Protein AF-A0A427ATV6-F1 (afdb_monomer_lite)

Foldseek 3Di:
DVVVVVVVVVVVVVVVVVVVVVVVVVVVVVVVVVVVVVVVVVVCVPPPVNVVVPDPPPPDPDDPVCVDDDDPPPDDDDDDDDDPPDPPDPPPPDDCVVVDPPDD

Secondary structure (DSSP, 8-state):
-HHHHHHHHHHHHHHHHHHHHHHHHHHHHHHHHHHHHHHHHHHHHH-HHHHHHS---SS----TT--S------------PPP-------TT---GGGGSPP--

Sequence (104 aa):
MGLTWFRTKLKQTEVDYEFLKRCCENLTEENRRLQKEVQELRALKLSPQLYMQMTPPTTLTMCPSCERVSKPFFSTTSSTNPPPSEAAAPRSLRPPFLDAPPQR

Radius of gyration: 23.28 Å; chains: 1; bounding box: 51×30×65 Å

InterPro domains:
  IPR003106 Leucine zipper, homeobox-associated [PF02183] (11-45)
  IPR003106 Leucine zipper, homeobox-associated [SM00340] (11-54)
  IPR050762 HD-ZIP Homeobox Leucine Zipper Class II [PTHR45714] (7-86)

Organism: Ensete ventricosum (NCBI:txid4639)

pLDDT: mean 70.38, std 21.29, range [35.94, 97.88]

Structure (mmCIF, N/CA/C/O backbone):
data_AF-A0A427ATV6-F1
#
_entry.id   AF-A0A427ATV6-F1
#
loop_
_atom_site.group_PDB
_atom_site.id
_atom_site.type_symbol
_atom_site.label_atom_id
_atom_site.label_alt_id
_atom_site.label_comp_id
_atom_site.label_asym_id
_atom_site.label_entity_id
_atom_site.label_seq_id
_atom_site.pdbx_PDB_ins_code
_atom_site.Cartn_x
_atom_site.Cartn_y
_atom_site.Cartn_z
_atom_site.occupancy
_atom_site.B_iso_or_equiv
_atom_site.auth_seq_id
_atom_site.auth_comp_id
_atom_site.auth_asym_id
_atom_site.auth_atom_id
_atom_site.pdbx_PDB_model_num
ATOM 1 N N . MET A 1 1 ? 20.025 3.601 -32.972 1.00 69.12 1 MET A N 1
ATOM 2 C CA . MET A 1 1 ? 19.105 4.305 -32.047 1.00 69.12 1 MET A CA 1
ATOM 3 C C . MET A 1 1 ? 17.992 3.409 -31.476 1.00 69.12 1 MET A C 1
ATOM 5 O O . MET A 1 1 ? 17.669 3.573 -30.309 1.00 69.12 1 MET A O 1
ATOM 9 N N . GLY A 1 2 ? 17.417 2.449 -32.222 1.00 87.50 2 GLY A N 1
ATOM 10 C CA . GLY A 1 2 ? 16.294 1.617 -31.732 1.00 87.50 2 GLY A CA 1
ATOM 11 C C . GLY A 1 2 ? 16.623 0.593 -30.628 1.00 87.50 2 GLY A C 1
ATOM 12 O O . GLY A 1 2 ? 15.904 0.514 -29.638 1.00 87.50 2 GLY A O 1
ATOM 13 N N . LEU A 1 3 ? 17.735 -0.150 -30.731 1.00 88.31 3 LEU A N 1
ATOM 14 C CA . LEU A 1 3 ? 18.094 -1.168 -29.722 1.00 88.31 3 LEU A CA 1
ATOM 15 C C . LEU A 1 3 ? 18.401 -0.576 -28.337 1.00 88.31 3 LEU A C 1
ATOM 17 O O . LEU A 1 3 ? 18.073 -1.169 -27.311 1.00 88.31 3 LEU A O 1
ATOM 21 N N . THR A 1 4 ? 19.015 0.606 -28.294 1.00 92.38 4 THR A N 1
ATOM 22 C CA . THR A 1 4 ? 19.307 1.315 -27.041 1.00 92.38 4 THR A CA 1
ATOM 23 C C . THR A 1 4 ? 18.031 1.783 -26.349 1.00 92.38 4 THR A C 1
ATOM 25 O O . THR A 1 4 ? 17.944 1.674 -25.130 1.00 92.38 4 THR A O 1
ATOM 28 N N . TRP A 1 5 ? 17.031 2.229 -27.117 1.00 91.75 5 TRP A N 1
ATOM 29 C CA . TRP A 1 5 ? 15.709 2.586 -26.598 1.00 91.75 5 TRP A CA 1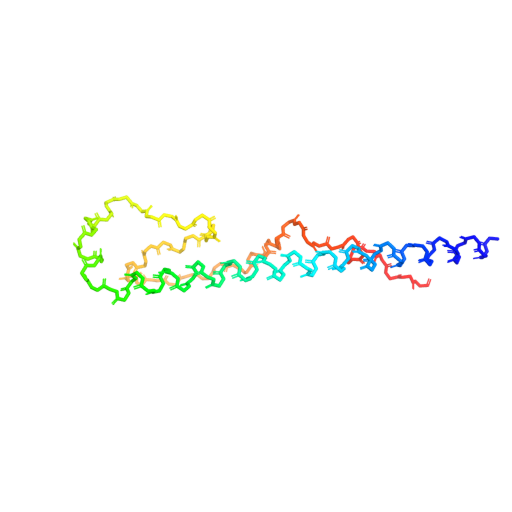
ATOM 30 C C . TRP A 1 5 ? 14.947 1.362 -26.077 1.00 91.75 5 TRP A C 1
ATOM 32 O O . TRP A 1 5 ? 14.391 1.407 -24.985 1.00 91.75 5 TRP A O 1
ATOM 42 N N . PHE A 1 6 ? 14.978 0.238 -26.800 1.00 93.62 6 PHE A N 1
ATOM 43 C CA . PHE A 1 6 ? 14.319 -0.993 -26.352 1.00 93.62 6 PHE A CA 1
ATOM 44 C C . PHE A 1 6 ? 14.904 -1.496 -25.024 1.00 93.62 6 PHE A C 1
ATOM 46 O O . PHE A 1 6 ? 14.170 -1.837 -24.099 1.00 93.62 6 PHE A O 1
ATOM 53 N N . ARG A 1 7 ? 16.235 -1.454 -24.885 1.00 94.12 7 ARG A N 1
ATOM 54 C CA . ARG A 1 7 ? 16.927 -1.835 -23.648 1.00 94.12 7 ARG A CA 1
ATOM 55 C C . ARG A 1 7 ? 16.551 -0.947 -22.461 1.00 94.12 7 ARG A C 1
ATOM 57 O O . ARG A 1 7 ? 16.392 -1.463 -21.359 1.00 94.12 7 ARG A O 1
ATOM 64 N N . THR A 1 8 ? 16.451 0.370 -22.643 1.00 95.12 8 THR A N 1
ATOM 65 C CA . THR A 1 8 ? 16.068 1.268 -21.540 1.00 95.12 8 THR A CA 1
ATOM 66 C C . THR A 1 8 ? 14.590 1.149 -21.202 1.00 95.12 8 THR A C 1
ATOM 68 O O . THR A 1 8 ? 14.254 1.166 -20.024 1.00 95.12 8 THR A O 1
ATOM 71 N N . LYS A 1 9 ? 13.716 0.952 -22.196 1.00 97.00 9 LYS A N 1
ATOM 72 C CA . LYS A 1 9 ? 12.290 0.695 -21.962 1.00 97.00 9 LYS A CA 1
ATOM 73 C C . LYS A 1 9 ? 12.046 -0.594 -21.191 1.00 97.00 9 LYS A C 1
ATOM 75 O O . LYS A 1 9 ? 11.294 -0.557 -20.226 1.00 97.00 9 LYS A O 1
ATOM 80 N N . LEU A 1 10 ? 12.724 -1.685 -21.547 1.00 95.75 10 LEU A N 1
ATOM 81 C CA . LEU A 1 10 ? 12.604 -2.944 -20.811 1.00 95.75 10 LEU A CA 1
ATOM 82 C C . LEU A 1 10 ? 13.046 -2.782 -19.349 1.00 95.75 10 LEU A C 1
ATOM 84 O O . LEU A 1 10 ? 12.301 -3.131 -18.439 1.00 95.75 10 LEU A O 1
ATOM 88 N N . LYS A 1 11 ? 14.206 -2.152 -19.122 1.00 96.88 11 LYS A N 1
ATOM 89 C CA . LYS A 1 11 ? 14.694 -1.853 -17.766 1.00 96.88 11 LYS A CA 1
ATOM 90 C C . LYS A 1 11 ? 13.739 -0.966 -16.971 1.00 96.88 11 LYS A C 1
ATOM 92 O O . LYS A 1 11 ? 13.600 -1.156 -15.770 1.00 96.88 11 LYS A O 1
ATOM 97 N N . GLN A 1 12 ? 13.099 0.003 -17.626 1.00 94.81 12 GLN A N 1
ATOM 98 C CA . GLN A 1 12 ? 12.104 0.850 -16.979 1.00 94.81 12 GLN A CA 1
ATOM 99 C C . GLN A 1 12 ? 10.917 0.010 -16.500 1.00 94.81 12 GLN A C 1
ATOM 101 O O . GLN A 1 12 ? 10.553 0.100 -15.336 1.00 94.81 12 GLN A O 1
ATOM 106 N N . THR A 1 13 ? 10.376 -0.864 -17.354 1.00 96.50 13 THR A N 1
ATOM 107 C CA . THR A 1 13 ? 9.262 -1.748 -16.986 1.00 96.50 13 THR A CA 1
ATOM 108 C C . THR A 1 13 ? 9.619 -2.704 -15.847 1.00 96.50 13 THR A C 1
ATOM 110 O O . THR A 1 13 ? 8.794 -2.919 -14.965 1.00 96.50 13 THR A O 1
ATOM 113 N N . GLU A 1 14 ? 10.838 -3.248 -15.824 1.00 96.81 14 GLU A N 1
ATOM 114 C CA . GLU A 1 14 ? 11.314 -4.095 -14.719 1.00 96.81 14 GLU A CA 1
ATOM 115 C C . GLU A 1 14 ? 11.341 -3.329 -13.388 1.00 96.81 14 GLU A C 1
ATOM 117 O O . GLU A 1 14 ? 10.832 -3.810 -12.376 1.00 96.81 14 GLU A O 1
ATOM 122 N N . VAL A 1 15 ? 11.886 -2.109 -13.392 1.00 97.00 15 VAL A N 1
ATOM 123 C CA . VAL A 1 15 ? 11.930 -1.251 -12.198 1.00 97.00 15 VAL A CA 1
ATOM 124 C C . VAL A 1 15 ? 10.522 -0.838 -11.759 1.00 97.00 15 VAL A C 1
ATOM 126 O O . VAL A 1 15 ? 10.220 -0.874 -10.565 1.00 97.00 15 VAL A O 1
ATOM 129 N N . ASP A 1 16 ? 9.650 -0.489 -12.705 1.00 94.81 16 ASP A N 1
ATOM 130 C CA . ASP A 1 16 ? 8.264 -0.101 -12.432 1.00 94.81 16 ASP A CA 1
ATOM 131 C C . ASP A 1 16 ? 7.466 -1.264 -11.823 1.00 94.81 16 ASP A C 1
ATOM 133 O O . ASP A 1 16 ? 6.689 -1.063 -10.887 1.00 94.81 16 ASP A O 1
ATOM 137 N N . TYR A 1 17 ? 7.684 -2.488 -12.313 1.00 96.75 17 TYR A N 1
ATOM 138 C CA . TYR A 1 17 ? 7.061 -3.693 -11.770 1.00 96.75 17 TYR A CA 1
ATOM 139 C C . TYR A 1 17 ? 7.478 -3.942 -10.315 1.00 96.75 17 TYR A C 1
ATOM 141 O O . TYR A 1 17 ? 6.619 -4.143 -9.455 1.00 96.75 17 TYR A O 1
ATOM 149 N N . GLU A 1 18 ? 8.777 -3.867 -10.011 1.00 97.31 18 GLU A N 1
ATOM 150 C CA . GLU A 1 18 ? 9.286 -4.031 -8.643 1.00 97.31 18 GLU A CA 1
ATOM 151 C C . GLU A 1 18 ? 8.767 -2.940 -7.696 1.00 97.31 18 GLU A C 1
ATOM 153 O O . GLU A 1 18 ? 8.412 -3.218 -6.547 1.00 97.31 18 GLU A O 1
ATOM 158 N N . PHE A 1 19 ? 8.666 -1.698 -8.175 1.00 96.75 19 PHE A N 1
ATOM 159 C CA . PHE A 1 19 ? 8.063 -0.612 -7.407 1.00 96.75 19 PHE A CA 1
ATOM 160 C C . PHE A 1 19 ? 6.587 -0.893 -7.092 1.00 96.75 19 PHE A C 1
ATOM 162 O O . PHE A 1 19 ? 6.173 -0.794 -5.933 1.00 96.75 19 PHE A O 1
ATOM 169 N N . LEU A 1 20 ? 5.796 -1.274 -8.099 1.00 96.94 20 LEU A N 1
ATOM 170 C CA . LEU A 1 20 ? 4.374 -1.563 -7.920 1.00 96.94 20 LEU A CA 1
ATOM 171 C C . LEU A 1 20 ? 4.159 -2.748 -6.974 1.00 96.94 20 LEU A C 1
ATOM 173 O O . LEU A 1 20 ? 3.295 -2.685 -6.102 1.00 96.94 20 LEU A O 1
ATOM 177 N N . LYS A 1 21 ? 4.984 -3.792 -7.085 1.00 96.69 21 LYS A N 1
ATOM 178 C CA . LYS A 1 21 ? 4.948 -4.948 -6.186 1.00 96.69 21 LYS A CA 1
ATOM 179 C C . LYS A 1 21 ? 5.139 -4.537 -4.723 1.00 96.69 21 LYS A C 1
ATOM 181 O O . LYS A 1 21 ? 4.292 -4.857 -3.890 1.00 96.69 21 LYS A O 1
ATOM 186 N N . ARG A 1 22 ? 6.183 -3.755 -4.418 1.00 97.50 22 ARG A N 1
ATOM 187 C CA . ARG A 1 22 ? 6.433 -3.232 -3.059 1.00 97.50 22 ARG A CA 1
ATOM 188 C C . ARG A 1 22 ? 5.289 -2.354 -2.556 1.00 97.50 22 ARG A C 1
ATOM 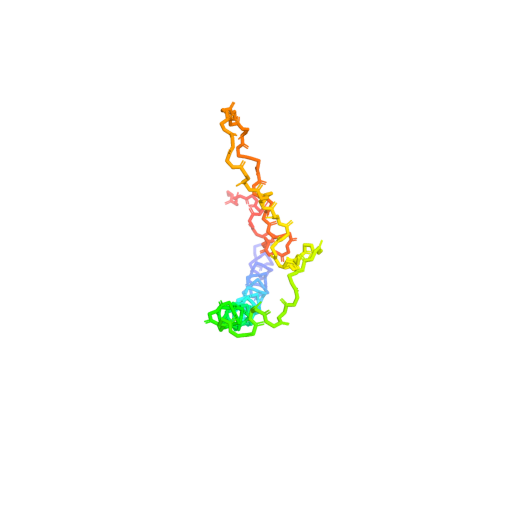190 O O . ARG A 1 22 ? 4.923 -2.415 -1.385 1.00 97.50 22 ARG A O 1
ATOM 197 N N . CYS A 1 23 ? 4.713 -1.541 -3.439 1.00 97.25 23 CYS A N 1
ATOM 198 C CA . CYS A 1 23 ? 3.550 -0.716 -3.127 1.00 97.25 23 CYS A CA 1
ATOM 199 C C . CYS A 1 23 ? 2.343 -1.577 -2.714 1.00 97.25 23 CYS A C 1
ATOM 201 O O . CYS A 1 23 ? 1.734 -1.322 -1.673 1.00 97.25 23 CYS A O 1
ATOM 203 N N . CYS A 1 24 ? 2.033 -2.627 -3.479 1.00 97.12 24 CYS A N 1
ATOM 204 C CA . CYS A 1 24 ? 0.954 -3.561 -3.160 1.00 97.12 24 CYS A CA 1
ATOM 205 C C . CYS A 1 24 ? 1.185 -4.288 -1.828 1.00 97.12 24 CYS A C 1
ATOM 207 O O . CYS A 1 24 ? 0.251 -4.414 -1.034 1.00 97.12 24 CYS A O 1
ATOM 209 N N . GLU A 1 25 ? 2.415 -4.730 -1.557 1.00 97.50 25 GLU A N 1
ATOM 210 C CA . GLU A 1 25 ? 2.791 -5.364 -0.286 1.00 97.50 25 GLU A CA 1
ATOM 211 C C . GLU A 1 25 ? 2.570 -4.409 0.898 1.00 97.50 25 GLU A C 1
ATOM 213 O O . GLU A 1 25 ? 1.881 -4.760 1.858 1.00 97.50 25 GLU A O 1
ATOM 218 N N . ASN A 1 26 ? 3.062 -3.171 0.799 1.00 95.81 26 ASN A N 1
ATOM 219 C CA . ASN A 1 26 ? 2.896 -2.164 1.847 1.00 95.81 26 ASN A CA 1
ATOM 220 C C . ASN A 1 26 ? 1.421 -1.808 2.088 1.00 95.81 26 ASN A C 1
ATOM 222 O O . ASN A 1 26 ? 0.969 -1.755 3.228 1.00 95.81 26 ASN A O 1
ATOM 226 N N . LEU A 1 27 ? 0.649 -1.594 1.017 1.00 96.44 27 LEU A N 1
ATOM 227 C CA . LEU A 1 27 ? -0.787 -1.318 1.114 1.00 96.44 27 LEU A CA 1
ATOM 228 C C . LEU A 1 27 ? -1.554 -2.466 1.770 1.00 96.44 27 LEU A C 1
ATOM 230 O O . LEU A 1 27 ? -2.484 -2.218 2.534 1.00 96.44 27 LEU A O 1
ATOM 234 N N . THR A 1 28 ? -1.169 -3.709 1.484 1.00 97.06 28 THR A N 1
ATOM 235 C CA . THR A 1 28 ? -1.788 -4.894 2.087 1.00 97.06 28 THR A CA 1
ATOM 236 C C . THR A 1 28 ? -1.541 -4.928 3.592 1.00 97.06 28 THR A C 1
ATOM 238 O O . THR A 1 28 ? -2.476 -5.159 4.361 1.00 97.06 28 THR A O 1
ATOM 241 N N . GLU A 1 29 ? -0.313 -4.646 4.029 1.00 97.50 29 GLU A N 1
ATOM 242 C CA . GLU A 1 29 ? 0.021 -4.619 5.453 1.00 97.50 29 GLU A CA 1
ATOM 243 C C . GLU A 1 29 ? -0.669 -3.463 6.186 1.00 97.50 29 GLU A C 1
ATOM 245 O O . GLU A 1 29 ? -1.275 -3.675 7.238 1.00 97.50 29 GLU A O 1
ATOM 250 N N . GLU A 1 30 ? -0.671 -2.264 5.603 1.00 96.06 30 GLU A N 1
ATOM 251 C CA . GLU A 1 30 ? -1.389 -1.113 6.157 1.00 96.06 30 GLU A CA 1
ATOM 252 C C . GLU A 1 30 ? -2.898 -1.384 6.249 1.00 96.06 30 GLU A C 1
ATOM 254 O O . GLU A 1 30 ? -3.517 -1.105 7.276 1.00 96.06 30 GLU A O 1
ATOM 259 N N . ASN A 1 31 ? -3.501 -2.001 5.226 1.00 96.38 31 ASN A N 1
ATOM 260 C CA . ASN A 1 31 ? -4.915 -2.373 5.258 1.00 96.38 31 ASN A CA 1
ATOM 261 C C . ASN A 1 31 ? -5.202 -3.384 6.377 1.00 96.38 31 ASN A C 1
ATOM 263 O O . ASN A 1 31 ? -6.160 -3.216 7.131 1.00 96.38 31 ASN A O 1
ATOM 267 N N . ARG A 1 32 ? -4.336 -4.391 6.542 1.00 97.88 32 ARG A N 1
ATOM 268 C CA . ARG A 1 32 ? -4.433 -5.375 7.625 1.00 97.88 32 ARG A CA 1
ATOM 269 C C . ARG A 1 32 ? -4.325 -4.717 9.002 1.00 97.88 32 ARG A C 1
ATOM 271 O O . ARG A 1 32 ? -5.090 -5.077 9.897 1.00 97.88 32 ARG A O 1
ATOM 278 N N . ARG A 1 33 ? -3.403 -3.764 9.187 1.00 97.44 33 ARG A N 1
ATOM 279 C CA . ARG A 1 33 ? -3.263 -3.008 10.443 1.00 97.44 33 ARG A CA 1
ATOM 280 C C . ARG A 1 33 ? -4.527 -2.204 10.738 1.00 97.44 33 ARG A C 1
ATOM 282 O O . ARG A 1 33 ? -5.108 -2.359 11.808 1.00 97.44 33 ARG A O 1
ATOM 289 N N . LEU A 1 34 ? -5.006 -1.438 9.759 1.00 94.25 34 LEU A N 1
ATOM 290 C CA . LEU A 1 34 ? -6.213 -0.622 9.896 1.00 94.25 34 LEU A CA 1
ATOM 291 C C . LEU A 1 34 ? -7.459 -1.467 10.198 1.00 94.25 34 LEU A C 1
ATOM 293 O O . LEU A 1 34 ? -8.291 -1.065 11.007 1.00 94.25 34 LEU A O 1
ATOM 297 N N . GLN A 1 35 ? -7.598 -2.653 9.600 1.00 95.81 35 GLN A N 1
ATOM 298 C CA . GLN A 1 35 ? -8.708 -3.558 9.914 1.00 95.81 35 GLN A CA 1
ATOM 299 C C . GLN A 1 35 ? -8.704 -4.001 11.384 1.00 95.81 35 GLN A C 1
ATOM 301 O O . GLN A 1 35 ? -9.773 -4.053 11.997 1.00 95.81 35 GLN A O 1
ATOM 306 N N . LYS A 1 36 ? -7.526 -4.274 11.963 1.00 94.44 36 LYS A N 1
ATOM 307 C CA . LYS A 1 36 ? -7.394 -4.605 13.392 1.00 94.44 36 LYS A CA 1
ATOM 308 C C . LYS A 1 36 ? -7.778 -3.421 14.274 1.00 94.44 36 LYS A C 1
ATOM 310 O O . LYS A 1 36 ? -8.617 -3.584 15.153 1.00 94.44 36 LYS A O 1
ATOM 315 N N . GLU A 1 37 ? -7.258 -2.230 13.978 1.00 91.94 37 GLU A N 1
ATOM 316 C CA . GLU A 1 37 ? -7.607 -0.998 14.703 1.00 91.94 37 GLU A CA 1
ATOM 317 C C . GLU A 1 37 ? -9.128 -0.749 14.675 1.00 91.94 37 GLU A C 1
ATOM 319 O O . GLU A 1 37 ? -9.755 -0.460 15.695 1.00 91.94 37 GLU A O 1
ATOM 324 N N . VAL A 1 38 ? -9.768 -0.937 13.515 1.00 90.88 38 VAL A N 1
ATOM 325 C CA . VAL A 1 38 ? -11.228 -0.821 13.372 1.00 90.88 38 VAL A CA 1
ATOM 326 C C . VAL A 1 38 ? -11.966 -1.868 14.209 1.00 90.88 38 VAL A C 1
ATOM 328 O O . VAL A 1 38 ? -12.997 -1.553 14.809 1.00 90.88 38 VAL A O 1
ATOM 331 N N . GLN A 1 39 ? -11.478 -3.108 14.252 1.00 91.44 39 GLN A N 1
ATOM 332 C CA . GLN A 1 39 ? -12.082 -4.170 15.054 1.00 91.44 39 GLN A CA 1
ATOM 333 C C . GLN A 1 39 ? -11.975 -3.879 16.557 1.00 91.44 39 GLN A C 1
ATOM 335 O O . GLN A 1 39 ? -12.973 -4.012 17.267 1.00 91.44 39 GLN A O 1
ATOM 340 N N . GLU A 1 40 ? -10.816 -3.421 17.030 1.00 88.69 40 GLU A N 1
ATOM 341 C CA . GLU A 1 40 ? -10.588 -3.023 18.425 1.00 88.69 40 GLU A CA 1
ATOM 342 C C . GLU A 1 40 ? -11.507 -1.866 18.837 1.00 88.69 40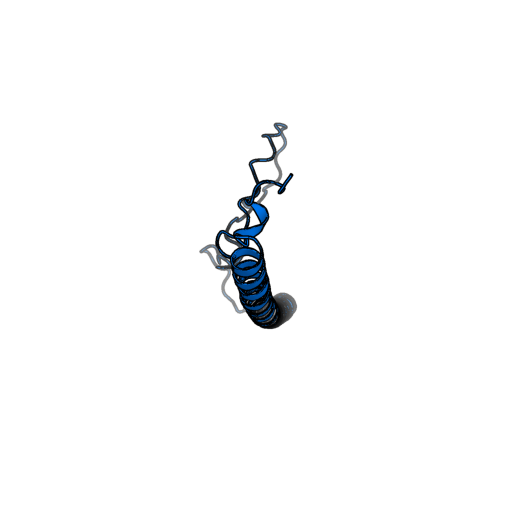 GLU A C 1
ATOM 344 O O . GLU A 1 40 ? -12.193 -1.941 19.858 1.00 88.69 40 GLU A O 1
ATOM 349 N N . LEU A 1 41 ? -11.620 -0.831 17.996 1.00 85.12 41 LEU A N 1
ATOM 350 C CA . LEU A 1 41 ? -12.520 0.299 18.244 1.00 85.12 41 LEU A CA 1
ATOM 351 C C . LEU A 1 41 ? -13.995 -0.122 18.284 1.00 85.12 41 LEU A C 1
ATOM 353 O O . LEU A 1 41 ? -14.768 0.400 19.091 1.00 85.12 41 LEU A O 1
ATOM 357 N N . ARG A 1 42 ? -14.411 -1.060 17.423 1.00 85.88 42 ARG A N 1
ATOM 358 C CA . ARG A 1 42 ? -15.775 -1.615 17.446 1.00 85.88 42 ARG A CA 1
ATOM 359 C C . ARG A 1 42 ? -16.027 -2.408 18.725 1.00 85.88 42 ARG A C 1
ATOM 361 O O . ARG A 1 42 ? -17.072 -2.215 19.337 1.00 85.88 42 ARG A O 1
ATOM 368 N N . ALA A 1 43 ? -15.083 -3.245 19.151 1.00 82.94 43 ALA A N 1
ATOM 369 C CA . ALA A 1 43 ? -15.197 -4.004 20.395 1.00 82.94 43 ALA A CA 1
ATOM 370 C C . ALA A 1 43 ? -15.309 -3.078 21.618 1.00 82.94 43 ALA A C 1
ATOM 372 O O . ALA A 1 43 ? -16.152 -3.303 22.486 1.00 82.94 43 ALA A O 1
ATOM 373 N N . LEU A 1 44 ? -14.527 -1.994 21.650 1.00 80.56 44 LEU A N 1
ATOM 374 C CA . LEU A 1 44 ? -14.572 -1.011 22.731 1.00 80.56 44 LEU A CA 1
ATOM 375 C C . LEU A 1 44 ? -15.912 -0.258 22.787 1.00 80.56 44 LEU A C 1
ATOM 377 O O . LEU A 1 44 ? -16.473 -0.101 23.866 1.00 80.56 44 LEU A O 1
ATOM 381 N N . LYS A 1 45 ? -16.463 0.153 21.634 1.00 70.50 45 LYS A N 1
ATOM 382 C CA . LYS A 1 45 ? -17.787 0.807 21.553 1.00 70.50 45 LYS A CA 1
ATOM 383 C C . LYS A 1 45 ? -18.946 -0.101 21.965 1.00 70.50 45 LYS A C 1
ATOM 385 O O . LYS A 1 45 ? -19.967 0.398 22.424 1.00 70.50 45 LYS A O 1
ATOM 390 N N . LEU A 1 46 ? -18.812 -1.410 21.761 1.00 72.62 46 LEU A N 1
ATOM 391 C CA . LEU A 1 46 ? -19.853 -2.384 22.088 1.00 72.62 46 LEU A CA 1
ATOM 392 C C . LEU A 1 46 ? -19.819 -2.840 23.550 1.00 72.62 46 LEU A C 1
ATOM 394 O O . LEU A 1 46 ? -20.789 -3.450 23.982 1.00 72.62 46 LEU A O 1
ATOM 398 N N . SER A 1 47 ? -18.753 -2.555 24.307 1.00 71.75 47 SER A N 1
ATOM 399 C CA . SER A 1 47 ? -18.680 -2.833 25.745 1.00 71.75 47 SER A CA 1
ATOM 400 C C . SER A 1 47 ? -19.300 -1.672 26.534 1.00 71.75 47 SER A C 1
ATOM 402 O O . SER A 1 47 ? -18.646 -0.637 26.706 1.00 71.75 47 SER A O 1
ATOM 404 N N . PRO A 1 48 ? -20.539 -1.804 27.053 1.00 63.09 48 PRO A N 1
ATOM 405 C CA . PRO A 1 48 ? -21.221 -0.695 27.719 1.00 63.09 48 PRO A CA 1
ATOM 406 C C . PRO A 1 48 ? -20.493 -0.273 28.997 1.00 63.09 48 PRO A C 1
ATOM 408 O O . PRO A 1 48 ? -20.469 0.903 29.333 1.00 63.09 48 PRO A O 1
ATOM 411 N N . GLN A 1 49 ? -19.843 -1.223 29.679 1.00 63.69 49 GLN A N 1
ATOM 412 C CA . GLN A 1 49 ? -19.143 -0.969 30.937 1.00 63.69 49 GLN A CA 1
ATOM 413 C C . GLN A 1 49 ? -17.846 -0.181 30.739 1.00 63.69 49 GLN A C 1
ATOM 415 O O . GLN A 1 49 ? -17.579 0.747 31.492 1.00 63.69 49 GLN A O 1
ATOM 420 N N . LEU A 1 50 ? -17.064 -0.491 29.699 1.00 62.03 50 LEU A N 1
ATOM 421 C CA . LEU A 1 50 ? -15.826 0.244 29.415 1.00 62.03 50 LEU A CA 1
ATOM 422 C C . LEU A 1 50 ? -16.114 1.639 28.854 1.00 62.03 50 LEU A C 1
ATOM 424 O O . LEU A 1 50 ? -15.413 2.590 29.185 1.00 62.03 50 LEU A O 1
ATOM 428 N N . TYR A 1 51 ? -17.170 1.774 28.048 1.00 60.12 51 TYR A N 1
ATOM 429 C CA . TYR A 1 51 ? -17.607 3.067 27.530 1.00 60.12 51 TYR A CA 1
ATOM 430 C C . TYR A 1 51 ? -18.184 3.982 28.626 1.00 60.12 51 TYR A C 1
ATOM 432 O O . TYR A 1 51 ? -17.957 5.184 28.585 1.00 60.12 51 TYR A O 1
ATOM 440 N N . MET A 1 52 ? -18.887 3.429 29.623 1.00 62.84 52 MET A N 1
ATOM 441 C CA . MET A 1 52 ? -19.409 4.189 30.772 1.00 62.84 52 MET A CA 1
ATOM 442 C C . MET A 1 52 ? -18.344 4.499 31.837 1.00 62.84 52 MET A C 1
ATOM 444 O O . MET A 1 52 ? -18.470 5.496 32.543 1.00 62.84 52 MET A O 1
ATOM 448 N N . GLN A 1 53 ? -17.307 3.662 31.968 1.00 63.62 53 GLN A N 1
ATOM 449 C CA . GLN A 1 53 ? -16.197 3.874 32.908 1.00 63.62 53 GLN A CA 1
ATOM 450 C C . GLN A 1 53 ? -15.132 4.840 32.363 1.00 63.62 53 GLN A C 1
ATOM 452 O O . GLN A 1 53 ? -14.391 5.445 33.138 1.00 63.62 53 GLN A O 1
ATOM 457 N N . MET A 1 54 ? -15.072 5.027 31.042 1.00 62.94 54 MET A N 1
ATOM 458 C CA . MET A 1 54 ? -14.377 6.161 30.442 1.00 62.94 54 MET A CA 1
ATOM 459 C C . MET A 1 54 ? -15.206 7.419 30.703 1.00 62.94 54 MET A C 1
ATOM 461 O O . MET A 1 54 ? -16.259 7.613 30.099 1.00 62.94 54 MET A O 1
ATOM 465 N N . THR A 1 55 ? -14.746 8.276 31.618 1.00 56.53 55 THR A N 1
ATOM 466 C CA . THR A 1 55 ? -15.322 9.610 31.838 1.00 56.53 55 THR A CA 1
ATOM 467 C C . THR A 1 55 ? -15.552 10.277 30.475 1.00 56.53 55 THR A C 1
ATOM 469 O O . THR A 1 55 ? -14.608 10.282 29.677 1.00 56.53 55 THR A O 1
ATOM 472 N N . PRO A 1 56 ? -16.762 10.795 30.167 1.00 55.50 56 PRO A N 1
ATOM 473 C CA . PRO A 1 56 ? -17.064 11.328 28.846 1.00 55.50 56 PRO A CA 1
ATOM 474 C C . PRO A 1 56 ? -15.958 12.299 28.429 1.00 55.50 56 PRO A C 1
ATOM 476 O O . PRO A 1 56 ? -15.692 13.242 29.182 1.00 55.50 56 PRO A O 1
ATOM 479 N N . PRO A 1 57 ? -15.285 12.080 27.283 1.00 58.00 57 PRO A N 1
ATOM 480 C CA . PRO A 1 57 ? -14.237 12.978 26.841 1.00 58.00 57 PRO A CA 1
ATOM 481 C C . PRO A 1 57 ? -14.856 14.360 26.621 1.00 58.00 57 PRO A C 1
ATOM 483 O O . PRO A 1 57 ? -15.555 14.599 25.640 1.00 58.00 57 PRO A O 1
ATOM 486 N N . THR A 1 58 ? -14.608 15.292 27.541 1.00 57.16 58 THR A N 1
ATOM 487 C CA . THR A 1 58 ? -14.888 16.724 27.350 1.00 57.16 58 THR A CA 1
ATOM 488 C C . THR A 1 58 ? -13.962 17.340 26.299 1.00 57.16 58 THR A C 1
ATOM 490 O O . THR A 1 58 ? -14.124 18.496 25.917 1.00 57.16 58 THR A O 1
ATOM 493 N N . THR A 1 59 ? -13.018 16.551 25.785 1.00 53.94 59 THR A N 1
ATOM 494 C CA . THR A 1 59 ? -12.112 16.882 24.697 1.00 53.94 59 THR A CA 1
ATOM 495 C C . THR A 1 59 ? -12.295 15.875 23.559 1.00 53.94 59 THR A C 1
ATOM 497 O O . THR A 1 59 ? -12.280 14.660 23.743 1.00 53.94 59 THR A O 1
ATOM 500 N N . LEU A 1 60 ? -12.528 16.402 22.360 1.00 58.50 60 LEU A N 1
ATOM 501 C CA . LEU A 1 60 ? -12.797 15.658 21.132 1.00 58.50 60 LEU A CA 1
ATOM 502 C C . LEU A 1 60 ? -11.679 14.626 20.873 1.00 58.50 60 LEU A C 1
ATOM 504 O O . LEU A 1 60 ? -10.542 15.002 20.587 1.00 58.50 60 LEU A O 1
ATOM 508 N N . THR A 1 61 ? -11.984 13.325 20.956 1.00 56.19 61 THR A N 1
ATOM 509 C CA . THR A 1 61 ? -11.026 12.276 20.572 1.00 56.19 61 THR A CA 1
ATOM 510 C C . THR A 1 61 ? -10.929 12.220 19.053 1.00 56.19 61 THR A C 1
ATOM 512 O O . THR A 1 61 ? -11.768 11.646 18.358 1.00 56.19 61 THR A O 1
ATOM 515 N N . MET A 1 62 ? -9.898 12.874 18.541 1.00 58.75 62 MET A N 1
ATOM 516 C CA . MET A 1 62 ? -9.520 12.857 17.141 1.00 58.75 62 MET A CA 1
ATOM 517 C C . MET A 1 62 ? -8.977 11.485 16.746 1.00 58.75 62 MET A C 1
ATOM 519 O O . MET A 1 62 ? -8.015 11.011 17.344 1.00 58.75 62 MET A O 1
ATOM 523 N N . CYS A 1 63 ? -9.548 10.860 15.714 1.00 56.72 63 CYS A N 1
ATOM 524 C CA . CYS A 1 63 ? -8.881 9.740 15.055 1.00 56.72 63 CYS A CA 1
ATOM 525 C C . CYS A 1 63 ? -7.769 10.316 14.159 1.00 56.72 63 CYS A C 1
ATOM 527 O O . CYS A 1 63 ? -8.099 11.023 13.202 1.00 56.72 63 CYS A O 1
ATOM 529 N N . PRO A 1 64 ? -6.481 10.035 14.428 1.00 60.84 64 PRO A N 1
ATOM 530 C CA . PRO A 1 64 ? -5.364 10.572 13.645 1.00 60.84 64 PRO A CA 1
ATOM 531 C C . PRO A 1 64 ? -5.386 10.111 12.175 1.00 60.84 64 PRO A C 1
ATOM 533 O O . PRO A 1 64 ? -4.767 10.746 11.330 1.00 60.84 64 PRO A O 1
ATOM 536 N N . SER A 1 65 ? -6.153 9.062 11.855 1.00 59.38 65 SER A N 1
ATOM 537 C CA . SER A 1 65 ? -6.353 8.537 10.493 1.00 59.38 65 SER A CA 1
ATOM 538 C C . SER A 1 65 ? -7.593 9.104 9.782 1.00 59.38 65 SER A C 1
ATOM 540 O O . SER A 1 65 ? -7.774 8.892 8.585 1.00 59.38 65 SER A O 1
ATOM 542 N N . CYS A 1 66 ? -8.476 9.815 10.492 1.00 56.09 66 CYS A N 1
ATOM 543 C CA . CYS A 1 66 ? -9.686 10.427 9.935 1.00 56.09 66 CYS A CA 1
ATOM 544 C C . CYS A 1 66 ? -9.508 11.945 9.836 1.00 56.09 66 CYS A C 1
ATOM 546 O O . CYS A 1 66 ? -10.262 12.705 10.441 1.00 56.09 66 CYS A O 1
ATOM 548 N N . GLU A 1 67 ? -8.511 12.377 9.063 1.00 57.16 67 GLU A N 1
ATOM 549 C CA . GLU A 1 67 ? -8.046 13.771 8.944 1.00 57.16 67 GLU A CA 1
ATOM 550 C C . GLU A 1 67 ? -9.150 14.797 8.585 1.00 57.16 67 GLU A C 1
ATOM 552 O O . GLU A 1 67 ? -8.960 16.000 8.735 1.00 57.16 67 GLU A O 1
ATOM 557 N N . ARG A 1 68 ? -10.351 14.357 8.175 1.00 59.97 68 ARG A N 1
ATOM 558 C CA . ARG A 1 68 ? -11.526 15.228 8.004 1.00 59.97 68 ARG A CA 1
ATOM 559 C C . ARG A 1 68 ? -12.691 14.788 8.882 1.00 59.97 68 ARG A C 1
ATOM 561 O O . ARG A 1 68 ? -13.548 14.005 8.478 1.00 59.97 68 ARG A O 1
ATOM 568 N N . VAL A 1 69 ? -12.744 15.362 10.076 1.00 51.31 69 VAL A N 1
ATOM 569 C CA . VAL A 1 69 ? -13.921 15.335 10.948 1.00 51.31 69 VAL A CA 1
ATOM 570 C C . VAL A 1 69 ? -15.062 16.074 10.270 1.00 51.31 69 VAL A C 1
ATOM 572 O O . VAL A 1 69 ? -15.010 17.288 10.075 1.00 51.31 69 VAL A O 1
ATOM 575 N N . SER A 1 70 ? -16.129 15.345 9.953 1.00 45.28 70 SER A N 1
ATOM 576 C CA . SER A 1 70 ? -17.445 15.961 9.831 1.00 45.28 70 SER A CA 1
ATOM 577 C C . SER A 1 70 ? -17.828 16.487 11.212 1.00 45.28 70 SER A C 1
ATOM 579 O O . SER A 1 70 ? -17.877 15.722 12.175 1.00 45.28 70 SER A O 1
ATOM 581 N N . LYS A 1 71 ? -18.026 17.807 11.307 1.00 41.19 71 LYS A N 1
ATOM 582 C CA . LYS A 1 71 ? -18.524 18.517 12.496 1.00 41.19 71 LYS A CA 1
ATOM 583 C C . LYS A 1 71 ? -19.713 17.755 13.107 1.00 41.19 71 LYS A C 1
ATOM 585 O O . LYS A 1 71 ? -20.479 17.168 12.340 1.00 41.19 71 LYS A O 1
ATOM 590 N N . PRO A 1 72 ? -19.917 17.779 14.438 1.00 41.94 72 PRO A N 1
ATOM 591 C CA . PRO A 1 72 ? -21.112 17.194 15.032 1.00 41.94 72 PRO A CA 1
ATOM 592 C C . PRO A 1 72 ? -22.334 17.875 14.411 1.00 41.94 72 PRO A C 1
ATOM 594 O O . PRO A 1 72 ? -22.558 19.071 14.599 1.00 41.94 72 PRO A O 1
ATOM 597 N N . PHE A 1 73 ? -23.079 17.123 13.604 1.00 38.69 73 PHE A N 1
ATOM 598 C CA . PHE A 1 73 ? -24.314 17.585 12.992 1.00 38.69 73 PHE A CA 1
ATOM 599 C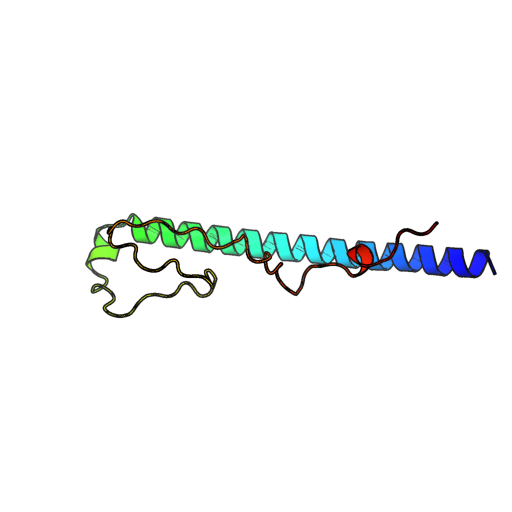 C . PHE A 1 73 ? -25.368 17.607 14.101 1.00 38.69 73 PHE A C 1
ATOM 601 O O . PHE A 1 73 ? -26.059 16.622 14.343 1.00 38.69 73 PHE A O 1
ATOM 608 N N . PHE A 1 74 ? -25.451 18.721 14.827 1.00 44.34 74 PHE A N 1
ATOM 609 C CA . PHE A 1 74 ? -26.714 19.087 15.448 1.00 44.34 74 PHE A CA 1
ATOM 610 C C . PHE A 1 74 ? -27.631 19.517 14.312 1.00 44.34 74 PHE A C 1
ATOM 612 O O . PHE A 1 74 ? -27.355 20.475 13.591 1.00 44.34 74 PHE A O 1
ATOM 619 N N . SER A 1 75 ? -28.675 18.726 14.109 1.00 51.94 75 SER A N 1
ATOM 620 C CA . SER A 1 75 ? -29.717 18.939 13.122 1.00 51.94 75 SER A CA 1
ATOM 621 C C . SER A 1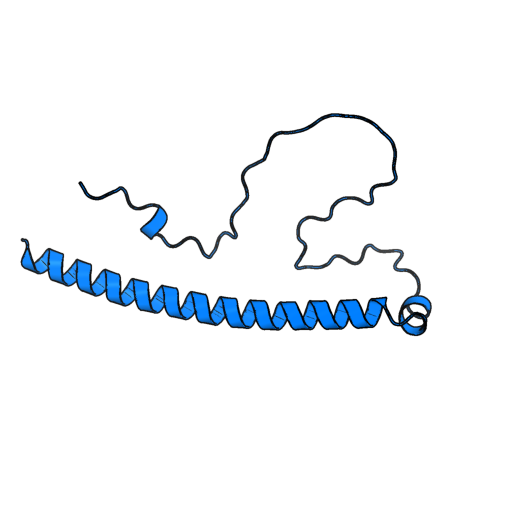 75 ? -30.312 20.342 13.247 1.00 51.94 75 SER A C 1
ATOM 623 O O . SER A 1 75 ? -31.160 20.556 14.103 1.0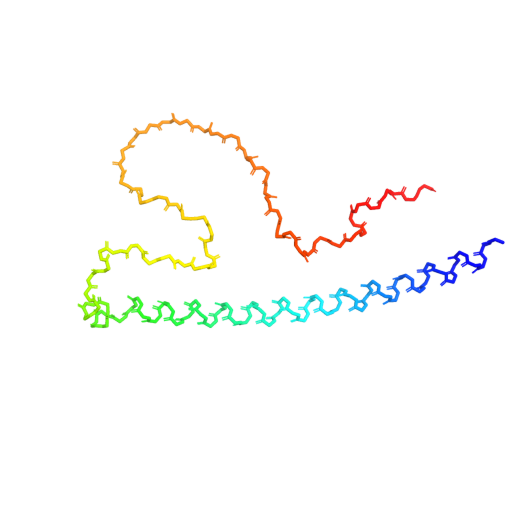0 51.94 75 SER A O 1
ATOM 625 N N . THR A 1 76 ? -29.936 21.254 12.349 1.00 36.94 76 THR A N 1
ATOM 626 C CA . THR A 1 76 ? -30.805 22.359 11.928 1.00 36.94 76 THR A CA 1
ATOM 627 C C . THR A 1 76 ? -30.580 22.636 10.443 1.00 36.94 76 THR A C 1
ATOM 629 O O . THR A 1 76 ? -29.481 22.933 9.988 1.00 36.94 76 THR A O 1
ATOM 632 N N . THR A 1 77 ? -31.669 22.483 9.702 1.00 45.34 77 THR A N 1
ATOM 633 C CA . THR A 1 77 ? -31.944 22.866 8.312 1.00 45.34 77 THR A CA 1
ATOM 634 C C . THR A 1 77 ? -31.150 24.058 7.755 1.00 45.34 77 THR A C 1
ATOM 636 O O . THR A 1 77 ? -31.223 25.153 8.305 1.00 45.34 77 THR A O 1
ATOM 639 N N . SER A 1 78 ? -30.517 23.893 6.587 1.00 36.09 78 SER A N 1
ATOM 640 C CA . SER A 1 78 ? -30.777 24.683 5.360 1.00 36.09 78 SER A CA 1
ATOM 641 C C . SER A 1 78 ? -29.721 24.424 4.273 1.00 36.09 78 SER A C 1
ATOM 643 O O . SER A 1 78 ? -28.542 24.212 4.536 1.00 36.09 78 SER A O 1
ATOM 645 N N . SER A 1 79 ? -30.203 24.391 3.034 1.00 46.34 79 SER A N 1
ATOM 646 C CA . SER A 1 79 ? -29.499 24.097 1.790 1.00 46.34 79 SER A CA 1
ATOM 647 C C . SER A 1 79 ? -28.323 25.028 1.493 1.00 46.34 79 SER A C 1
ATOM 649 O O . SER A 1 79 ? -28.501 26.242 1.472 1.00 46.34 79 SER A O 1
ATOM 651 N N . THR A 1 80 ? -27.174 24.472 1.100 1.00 35.94 80 THR A N 1
ATOM 652 C CA . THR A 1 80 ? -26.380 24.945 -0.054 1.00 35.94 80 THR A CA 1
ATOM 653 C C . THR A 1 80 ? -25.257 23.948 -0.345 1.00 35.94 80 THR A C 1
ATOM 655 O O . THR A 1 80 ? -24.392 23.709 0.491 1.00 35.94 80 THR A O 1
ATOM 658 N N . ASN A 1 81 ? -25.285 23.349 -1.536 1.00 46.31 81 ASN A N 1
ATOM 659 C CA . ASN A 1 81 ? -24.210 22.504 -2.056 1.00 46.31 81 ASN A CA 1
ATOM 660 C C . ASN A 1 81 ? -23.001 23.380 -2.441 1.00 46.31 81 ASN A C 1
ATOM 662 O O . ASN A 1 81 ? -23.179 24.280 -3.265 1.00 46.31 81 ASN A O 1
ATOM 666 N N . PRO A 1 82 ? -21.776 23.111 -1.954 1.00 48.12 82 PRO A N 1
ATOM 667 C CA . PRO A 1 82 ? -20.548 23.520 -2.625 1.00 48.12 82 PRO A CA 1
ATOM 668 C C . PRO A 1 82 ? -20.015 22.383 -3.529 1.00 48.12 82 PRO A C 1
ATOM 670 O O . PRO A 1 82 ? -20.350 21.216 -3.316 1.00 48.12 82 PRO A O 1
ATOM 673 N N . PRO A 1 83 ? -19.224 22.710 -4.569 1.00 42.28 83 PRO A N 1
ATOM 674 C CA . PRO A 1 83 ? -18.825 21.781 -5.632 1.00 42.28 83 PRO A CA 1
ATOM 675 C C . PRO A 1 83 ? -17.946 20.634 -5.106 1.00 42.28 83 PRO A C 1
ATOM 677 O O . PRO A 1 83 ? -17.346 20.772 -4.035 1.00 42.28 83 PRO A O 1
ATOM 680 N N . PRO A 1 84 ? -17.814 19.512 -5.847 1.00 41.53 84 PRO A N 1
ATOM 681 C CA . PRO A 1 84 ? -16.886 18.454 -5.481 1.00 41.53 84 PRO A CA 1
ATOM 682 C C . PRO A 1 84 ? -15.464 18.997 -5.648 1.00 41.53 84 PRO A C 1
ATOM 684 O O . PRO A 1 84 ? -14.901 19.003 -6.740 1.00 41.53 84 PRO A O 1
ATOM 687 N N . SER A 1 85 ? -14.912 19.518 -4.553 1.00 39.31 85 SER A N 1
ATOM 688 C CA . SER A 1 85 ? -13.514 19.908 -4.459 1.00 39.31 85 SER A CA 1
ATOM 689 C C . SER A 1 85 ? -12.683 18.637 -4.535 1.00 39.31 85 SER A C 1
ATOM 691 O O . SER A 1 85 ? -12.675 17.825 -3.607 1.00 39.31 85 SER A O 1
ATOM 693 N N . GLU A 1 86 ? -12.119 18.448 -5.725 1.00 39.31 86 GLU A N 1
ATOM 694 C CA . GLU A 1 86 ? -10.889 17.742 -6.046 1.00 39.31 86 GLU A CA 1
ATOM 695 C C . GLU A 1 86 ? -10.384 16.862 -4.903 1.00 39.31 86 GLU A C 1
ATOM 697 O O . GLU A 1 86 ? -9.748 17.312 -3.947 1.00 39.31 86 GLU A O 1
ATOM 702 N N . ALA A 1 87 ? -10.726 15.577 -5.011 1.00 37.38 87 ALA A N 1
ATOM 703 C CA . ALA A 1 87 ? -10.177 14.525 -4.188 1.00 37.38 87 ALA A CA 1
ATOM 704 C C . ALA A 1 87 ? -8.653 14.661 -4.200 1.00 37.38 87 ALA A C 1
ATOM 706 O O . ALA A 1 87 ? -7.985 14.279 -5.161 1.00 37.38 87 ALA A O 1
ATOM 707 N N . ALA A 1 88 ? -8.111 15.222 -3.119 1.00 46.06 88 ALA A N 1
ATOM 708 C CA . ALA A 1 88 ? -6.710 15.114 -2.789 1.00 46.06 88 ALA A CA 1
ATOM 709 C C . ALA A 1 88 ? -6.429 13.619 -2.633 1.00 46.06 88 ALA A C 1
ATOM 711 O O . ALA A 1 88 ? -6.655 13.025 -1.575 1.00 46.06 88 ALA A O 1
ATOM 712 N N . ALA A 1 89 ? -6.018 13.010 -3.744 1.00 46.72 89 ALA A N 1
ATOM 713 C CA . ALA A 1 89 ? -5.432 11.693 -3.780 1.00 46.72 89 ALA A CA 1
ATOM 714 C C . ALA A 1 89 ? -4.346 11.637 -2.696 1.00 46.72 89 ALA A C 1
ATOM 716 O O . ALA A 1 89 ? -3.642 12.636 -2.496 1.00 46.72 89 ALA A O 1
ATOM 717 N N . PRO A 1 90 ? -4.193 10.508 -1.985 1.00 46.59 90 PRO A N 1
ATOM 718 C CA . PRO A 1 90 ? -3.101 10.351 -1.039 1.00 46.59 90 PRO A CA 1
ATOM 719 C C . PRO A 1 90 ? -1.797 10.642 -1.788 1.00 46.59 90 PRO A C 1
ATOM 721 O O . PRO A 1 90 ? -1.443 9.949 -2.743 1.00 46.59 90 PRO A O 1
ATOM 724 N N . ARG A 1 91 ? -1.121 11.725 -1.391 1.00 56.41 91 ARG A N 1
ATOM 725 C CA . ARG A 1 91 ? -0.015 12.379 -2.112 1.00 56.41 91 ARG A CA 1
ATOM 726 C C . ARG A 1 91 ? 1.270 11.541 -2.238 1.00 56.41 91 ARG A C 1
ATOM 728 O O . ARG A 1 91 ? 2.314 12.096 -2.547 1.00 56.41 91 ARG A O 1
ATOM 735 N N . SER A 1 92 ? 1.222 10.224 -2.039 1.00 62.78 92 SER A N 1
ATOM 736 C CA . SER A 1 92 ? 2.418 9.371 -2.051 1.00 62.78 92 SER A CA 1
ATOM 737 C C . SER A 1 92 ? 2.281 8.052 -2.819 1.00 62.78 92 SER A C 1
ATOM 739 O O . SER A 1 92 ? 3.167 7.211 -2.740 1.00 62.78 92 SER A O 1
ATOM 741 N N . LEU A 1 93 ? 1.197 7.836 -3.573 1.00 56.31 93 LEU A N 1
ATOM 742 C CA . LEU A 1 93 ? 1.019 6.583 -4.326 1.00 56.31 93 LEU A CA 1
ATOM 743 C C . LEU A 1 93 ? 0.729 6.766 -5.811 1.00 56.31 93 LEU A C 1
ATOM 745 O O . LEU A 1 93 ? 0.575 5.765 -6.501 1.00 56.31 93 LEU A O 1
ATOM 749 N N . ARG A 1 94 ? 0.654 8.004 -6.320 1.00 60.16 94 ARG A N 1
ATOM 750 C CA . ARG A 1 94 ? 0.452 8.225 -7.754 1.00 60.16 94 ARG A CA 1
ATOM 751 C C . ARG A 1 94 ? 1.751 7.866 -8.476 1.00 60.16 94 ARG A C 1
ATOM 753 O O . ARG A 1 94 ? 2.743 8.573 -8.297 1.00 60.16 94 ARG A O 1
ATOM 760 N N . PRO A 1 95 ? 1.787 6.780 -9.257 1.00 55.94 95 PRO A N 1
ATOM 761 C CA . PRO A 1 95 ? 3.003 6.412 -9.948 1.00 55.94 95 PRO A CA 1
ATOM 762 C C . PRO A 1 95 ? 3.257 7.421 -11.081 1.00 55.94 95 PRO A C 1
ATOM 764 O O . PRO A 1 95 ? 2.296 7.803 -11.759 1.00 55.94 95 PRO A O 1
ATOM 767 N N . PRO A 1 96 ? 4.516 7.810 -11.353 1.00 59.50 96 PRO A N 1
ATOM 768 C CA . PRO A 1 96 ? 4.849 8.797 -12.388 1.00 59.50 96 PRO A CA 1
ATOM 769 C C . PRO A 1 96 ? 4.339 8.439 -13.796 1.00 59.50 96 PRO A C 1
ATOM 771 O O . PRO A 1 96 ? 4.229 9.307 -14.658 1.00 59.50 96 PRO A O 1
ATOM 774 N N . PHE A 1 97 ? 4.014 7.164 -14.048 1.00 59.22 97 PHE A N 1
ATOM 775 C CA . PHE A 1 97 ? 3.504 6.697 -15.338 1.00 59.22 97 PHE A CA 1
ATOM 776 C C . PHE A 1 97 ? 2.096 7.207 -15.675 1.00 59.22 97 PHE A C 1
ATOM 778 O O . PHE A 1 97 ? 1.747 7.239 -16.852 1.00 59.22 97 PHE A O 1
ATOM 785 N N . LEU A 1 98 ? 1.289 7.618 -14.686 1.00 58.19 98 LEU A N 1
ATOM 786 C CA . LEU A 1 98 ? -0.037 8.203 -14.942 1.00 58.19 98 LEU A CA 1
ATOM 787 C C . LEU A 1 98 ? 0.047 9.624 -15.516 1.00 58.19 98 LEU A C 1
ATOM 789 O O . LEU A 1 98 ? -0.944 10.124 -16.042 1.00 58.19 98 LEU A O 1
ATOM 793 N N . ASP A 1 99 ? 1.221 10.252 -15.430 1.00 62.09 99 ASP A N 1
ATOM 794 C CA . ASP A 1 99 ? 1.473 11.602 -15.934 1.00 62.09 99 ASP A CA 1
ATOM 795 C C . ASP A 1 99 ? 2.272 11.588 -17.256 1.00 62.09 99 ASP A C 1
ATOM 797 O O . ASP A 1 99 ? 2.559 12.641 -17.828 1.00 62.09 99 ASP A O 1
ATOM 801 N N . ALA A 1 100 ? 2.624 10.404 -17.778 1.00 59.41 100 ALA A N 1
ATOM 802 C CA . ALA A 1 100 ? 3.335 10.274 -19.045 1.00 59.41 100 ALA A CA 1
ATOM 803 C C . ALA A 1 100 ? 2.369 10.453 -20.239 1.00 59.41 100 ALA A C 1
ATOM 805 O O . ALA A 1 100 ? 1.360 9.747 -20.318 1.00 59.41 100 ALA A O 1
ATOM 806 N N . PRO A 1 101 ? 2.659 11.355 -21.200 1.00 54.47 101 PRO A N 1
ATOM 807 C CA . PRO A 1 101 ? 1.814 11.529 -22.375 1.00 54.47 101 PRO A CA 1
ATOM 808 C C . PRO A 1 101 ? 1.747 10.235 -23.207 1.00 54.47 101 PRO A C 1
ATOM 810 O O . PRO A 1 101 ? 2.763 9.535 -23.320 1.00 54.47 101 PRO A O 1
ATOM 813 N N . PRO A 1 102 ? 0.581 9.914 -23.812 1.00 52.41 102 PRO A N 1
ATOM 814 C CA . PRO A 1 102 ? 0.435 8.744 -24.670 1.00 52.41 102 PRO A CA 1
ATOM 815 C C . PRO A 1 102 ? 1.471 8.818 -25.794 1.00 52.41 102 PRO A C 1
ATOM 817 O O . PRO A 1 102 ? 1.527 9.796 -26.541 1.00 52.41 102 PRO A O 1
ATOM 820 N N . GLN A 1 103 ? 2.325 7.798 -25.880 1.00 60.72 103 GLN A N 1
ATOM 821 C CA . GLN A 1 103 ? 3.306 7.670 -26.954 1.00 60.72 103 GLN A CA 1
ATOM 822 C C . GLN A 1 103 ? 2.519 7.411 -28.251 1.00 60.72 103 GLN A C 1
ATOM 824 O O . GLN A 1 103 ? 1.933 6.339 -28.398 1.00 60.72 103 GLN A O 1
ATOM 829 N N . ARG A 1 104 ? 2.435 8.421 -29.128 1.00 43.50 104 ARG A N 1
ATOM 830 C CA . ARG A 1 104 ? 2.053 8.246 -30.539 1.00 43.50 104 ARG A CA 1
ATOM 831 C C . ARG A 1 104 ? 3.201 7.624 -31.320 1.00 43.50 104 ARG A C 1
ATOM 833 O O . ARG A 1 104 ? 4.361 7.971 -31.002 1.00 43.50 104 ARG A O 1
#